Protein AF-A0A8S8YFH5-F1 (afdb_monomer_lite)

Secondary structure (DSSP, 8-state):
-------SSSTTS--SS-SSSPBP-SSSPBTTTSSBBS-TT-TT----SSSSS-BSSSSSTTB-S-TTS-----SSSSSS--SS-SSS-TTT-HHHHHHHHHHH-GGGSHHHHHHHHHHHHHHHHHHHHHHHHHHHHHHHGGGSSS-----

Sequence (151 aa):
MNAGVSIIDRLGCPDTDGDGYSDADDEWLASPNGEADAFPKNRVQWADSDGDGFGDNPIGAIRDDCPIDTGTSTIDVQGCPDGNGDGYSDDYGAVRSQLALMGSNPTSSLLTFAWPLLVFLLTLFTVRLSSKEGTASNVVEDKLVGEGGEF

Structure (mmCIF, N/CA/C/O backbone):
data_AF-A0A8S8YFH5-F1
#
_entry.id   AF-A0A8S8YFH5-F1
#
loop_
_atom_site.group_PDB
_atom_site.id
_atom_site.type_symbol
_atom_site.label_atom_id
_atom_site.label_alt_id
_atom_site.label_comp_id
_atom_site.label_asym_id
_atom_site.label_entity_id
_atom_site.label_seq_id
_atom_site.pdbx_PDB_ins_code
_atom_site.Cartn_x
_atom_site.Cartn_y
_atom_site.Cartn_z
_atom_site.occupancy
_atom_site.B_iso_or_equiv
_atom_site.auth_seq_id
_atom_site.auth_comp_id
_atom_site.auth_asym_id
_atom_site.auth_atom_id
_atom_site.pdbx_PDB_model_num
ATOM 1 N N . MET A 1 1 ? 29.243 4.760 -20.020 1.00 46.84 1 MET A N 1
ATOM 2 C CA . MET A 1 1 ? 27.799 4.472 -20.049 1.00 46.84 1 MET A CA 1
ATOM 3 C C . MET A 1 1 ? 27.551 3.585 -18.853 1.00 46.84 1 MET A C 1
ATOM 5 O O . MET A 1 1 ? 28.123 2.503 -18.817 1.00 46.84 1 MET A O 1
ATOM 9 N N . ASN A 1 2 ? 26.884 4.096 -17.820 1.00 58.72 2 ASN A N 1
ATOM 10 C CA . ASN A 1 2 ? 26.511 3.260 -16.685 1.00 58.72 2 ASN A CA 1
ATOM 11 C C . ASN A 1 2 ? 25.367 2.385 -17.200 1.00 58.72 2 ASN A C 1
ATOM 13 O O . ASN A 1 2 ? 24.273 2.898 -17.399 1.00 58.72 2 ASN A O 1
ATOM 17 N N . ALA A 1 3 ? 25.667 1.145 -17.587 1.00 67.31 3 ALA A N 1
ATOM 18 C CA . ALA A 1 3 ? 24.628 0.206 -17.981 1.00 67.31 3 ALA A CA 1
ATOM 19 C C . ALA A 1 3 ? 23.793 -0.057 -16.727 1.00 67.31 3 ALA A C 1
ATOM 21 O O . ALA A 1 3 ? 24.344 -0.479 -15.709 1.00 67.31 3 ALA A O 1
ATOM 22 N N . GLY A 1 4 ? 22.514 0.289 -16.772 1.00 76.69 4 GLY A N 1
ATOM 23 C CA . GLY A 1 4 ? 21.584 -0.097 -15.729 1.00 76.69 4 GLY A CA 1
ATOM 24 C C . GLY A 1 4 ? 21.330 -1.604 -15.750 1.00 76.69 4 GLY A C 1
ATOM 25 O O . GLY A 1 4 ? 21.808 -2.314 -16.640 1.00 76.69 4 GLY A O 1
ATOM 26 N N . VAL A 1 5 ? 20.650 -2.100 -14.719 1.00 86.56 5 VAL A N 1
ATOM 27 C CA . VAL A 1 5 ? 20.526 -3.541 -14.441 1.00 86.56 5 VAL A CA 1
ATOM 28 C C . VAL A 1 5 ? 19.124 -4.097 -14.684 1.00 86.56 5 VAL A C 1
ATOM 30 O O . VAL A 1 5 ? 18.941 -5.299 -14.516 1.00 86.56 5 VAL A O 1
ATOM 33 N N . SER A 1 6 ? 18.184 -3.269 -15.149 1.00 90.94 6 SER A N 1
ATOM 34 C CA . SER A 1 6 ? 16.845 -3.717 -15.553 1.00 90.94 6 SER A CA 1
ATOM 35 C C . SER A 1 6 ? 16.910 -4.753 -16.681 1.00 90.94 6 SER A C 1
ATOM 37 O O . SER A 1 6 ? 17.691 -4.635 -17.639 1.00 90.94 6 SER A O 1
ATOM 39 N N . ILE A 1 7 ? 16.079 -5.790 -16.554 1.00 90.00 7 ILE A N 1
ATOM 40 C CA . ILE A 1 7 ? 16.028 -6.947 -17.461 1.00 90.00 7 ILE A CA 1
ATOM 41 C C . ILE A 1 7 ? 14.609 -7.336 -17.902 1.00 90.00 7 ILE A C 1
ATOM 43 O O . ILE A 1 7 ? 14.487 -8.189 -18.783 1.00 90.00 7 ILE A O 1
ATOM 47 N N . ILE A 1 8 ? 13.558 -6.768 -17.302 1.00 90.25 8 ILE A N 1
ATOM 48 C CA . ILE A 1 8 ? 12.162 -7.148 -17.564 1.00 90.25 8 ILE A CA 1
ATOM 49 C C . ILE A 1 8 ? 11.517 -6.208 -18.583 1.00 90.25 8 ILE A C 1
ATOM 51 O O . ILE A 1 8 ? 10.942 -6.680 -19.563 1.00 90.25 8 ILE A O 1
ATOM 55 N N . ASP A 1 9 ? 11.645 -4.901 -18.378 1.00 87.69 9 ASP A N 1
ATOM 56 C CA . ASP A 1 9 ? 11.073 -3.861 -19.228 1.00 87.69 9 ASP A CA 1
ATOM 57 C C . ASP A 1 9 ? 12.146 -3.261 -20.163 1.00 87.69 9 ASP A C 1
ATOM 59 O O . ASP A 1 9 ? 12.393 -3.748 -21.272 1.00 87.69 9 ASP A O 1
ATOM 63 N N . ARG A 1 10 ? 12.843 -2.214 -19.723 1.00 90.62 10 ARG A N 1
ATOM 64 C CA . ARG A 1 10 ? 13.712 -1.368 -20.527 1.00 90.62 10 ARG A CA 1
ATOM 65 C C . ARG A 1 10 ? 15.166 -1.749 -20.306 1.00 90.62 10 ARG A C 1
ATOM 67 O O . ARG A 1 10 ? 15.889 -1.119 -19.544 1.00 90.62 10 ARG A O 1
ATOM 74 N N . LEU A 1 11 ? 15.597 -2.778 -21.031 1.00 89.81 11 LEU A N 1
ATOM 75 C CA . LEU A 1 11 ? 16.922 -3.390 -20.901 1.00 89.81 11 LEU A CA 1
ATOM 76 C C . LEU A 1 11 ? 18.067 -2.371 -20.779 1.00 89.81 11 LEU A C 1
ATOM 78 O O . LEU A 1 11 ? 18.366 -1.624 -21.716 1.00 89.81 11 LEU A O 1
ATOM 82 N N . GLY A 1 12 ? 18.776 -2.421 -19.652 1.00 86.75 12 GLY A N 1
ATOM 83 C CA . GLY A 1 12 ? 19.964 -1.602 -19.418 1.00 86.75 12 GLY A CA 1
ATOM 84 C C . GLY A 1 12 ? 19.683 -0.197 -18.879 1.00 86.75 12 GLY A C 1
ATOM 85 O O . GLY A 1 12 ? 20.620 0.606 -18.807 1.00 86.75 12 GLY A O 1
ATOM 86 N N . CYS A 1 13 ? 18.444 0.107 -18.489 1.00 90.25 13 CYS A N 1
ATOM 87 C CA . CYS A 1 13 ? 18.109 1.318 -17.743 1.00 90.25 13 CYS A CA 1
ATOM 88 C C . CYS A 1 13 ? 18.326 1.151 -16.233 1.00 90.25 13 CYS A C 1
ATOM 90 O O . CYS A 1 13 ? 18.383 0.013 -15.746 1.00 90.25 13 CYS A O 1
ATOM 92 N N . PRO A 1 14 ? 18.532 2.264 -15.500 1.00 91.25 14 PRO A N 1
ATOM 93 C CA . PRO A 1 14 ? 18.675 2.238 -14.049 1.00 91.25 14 PRO A CA 1
ATOM 94 C C . PRO A 1 14 ? 17.520 1.478 -13.397 1.00 91.25 14 PRO A C 1
ATOM 96 O O . PRO A 1 14 ? 16.380 1.617 -13.818 1.00 91.25 14 PRO A O 1
ATOM 99 N N . ASP A 1 15 ? 17.865 0.652 -12.424 1.00 92.38 15 ASP A N 1
ATOM 100 C CA . ASP A 1 15 ? 16.958 -0.145 -11.604 1.00 92.38 15 ASP A CA 1
ATOM 101 C C . ASP A 1 15 ? 17.572 -0.069 -10.203 1.00 92.38 15 ASP A C 1
ATOM 103 O O . ASP A 1 15 ? 18.688 -0.562 -9.972 1.00 92.38 15 ASP A O 1
ATOM 107 N N . THR A 1 16 ? 16.946 0.721 -9.332 1.00 92.75 16 THR A N 1
ATOM 108 C CA . THR A 1 16 ? 17.525 1.100 -8.040 1.00 92.75 16 THR A CA 1
ATOM 109 C C . THR A 1 16 ? 17.475 -0.047 -7.040 1.00 92.75 16 THR A C 1
ATOM 111 O O . THR A 1 16 ? 18.379 -0.164 -6.201 1.00 92.75 16 THR A O 1
ATOM 114 N N . ASP A 1 17 ? 16.462 -0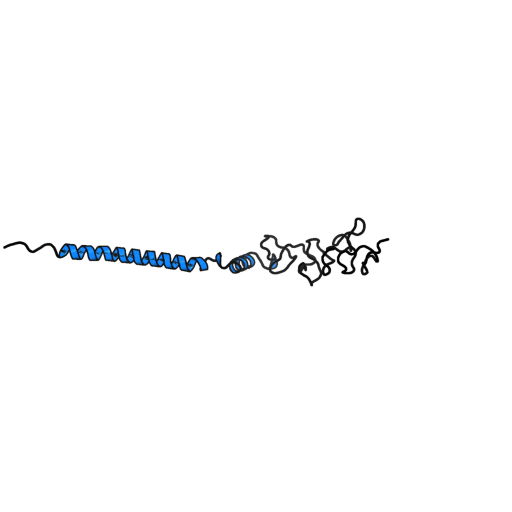.902 -7.113 1.00 91.19 17 ASP A N 1
ATOM 115 C CA . ASP A 1 17 ? 16.249 -1.949 -6.126 1.00 91.19 17 ASP A CA 1
ATOM 116 C C . ASP A 1 17 ? 16.582 -3.362 -6.644 1.00 91.19 17 ASP A C 1
ATOM 118 O O . ASP A 1 17 ? 16.882 -4.262 -5.850 1.00 91.19 17 ASP A O 1
ATOM 122 N N . GLY A 1 18 ? 16.719 -3.546 -7.952 1.00 92.00 18 GLY A N 1
ATOM 123 C CA . GLY A 1 18 ? 17.172 -4.784 -8.567 1.00 92.00 18 GLY A CA 1
ATOM 124 C C . GLY A 1 18 ? 16.089 -5.856 -8.600 1.00 92.00 18 GLY A C 1
ATOM 125 O O . GLY A 1 18 ? 16.395 -7.030 -8.327 1.00 92.00 18 GLY A O 1
ATOM 126 N N . ASP A 1 19 ? 14.835 -5.480 -8.821 1.00 89.94 19 ASP A N 1
ATOM 127 C CA . ASP A 1 19 ? 13.744 -6.414 -9.111 1.00 89.94 19 ASP A CA 1
ATOM 128 C C . ASP A 1 19 ? 13.620 -6.762 -10.605 1.00 89.94 19 ASP A C 1
ATOM 130 O O . ASP A 1 19 ? 13.013 -7.778 -10.962 1.00 89.94 19 ASP A O 1
ATOM 134 N N . GLY A 1 20 ? 14.317 -6.004 -11.455 1.00 91.25 20 GLY A N 1
ATOM 135 C CA . GLY A 1 20 ? 14.389 -6.188 -12.893 1.00 91.25 20 GLY A CA 1
ATOM 136 C C . GLY A 1 20 ? 13.548 -5.201 -13.702 1.00 91.25 20 GLY A C 1
ATOM 137 O O . GLY A 1 20 ? 13.738 -5.189 -14.925 1.00 91.25 20 GLY A O 1
ATOM 138 N N . TYR A 1 21 ? 12.684 -4.400 -13.077 1.00 92.50 21 TYR A N 1
ATOM 139 C CA . TYR A 1 21 ? 11.993 -3.273 -13.705 1.00 92.50 21 TYR A CA 1
ATOM 140 C C . TYR A 1 21 ? 12.845 -2.004 -13.616 1.00 92.50 21 TYR A C 1
ATOM 142 O O . TYR A 1 21 ? 13.679 -1.845 -12.730 1.00 92.50 21 TYR A O 1
ATOM 150 N N . SER A 1 22 ? 12.717 -1.116 -14.599 1.00 93.69 22 SER A N 1
ATOM 151 C CA . SER A 1 22 ? 13.495 0.118 -14.634 1.00 93.69 22 SER A CA 1
ATOM 152 C C . SER A 1 22 ? 12.820 1.235 -13.845 1.00 93.69 22 SER A C 1
ATOM 154 O O . SER A 1 22 ? 11.599 1.393 -13.899 1.00 93.69 22 SER A O 1
ATOM 156 N N . ASP A 1 23 ? 13.634 2.055 -13.175 1.00 92.81 23 ASP A N 1
ATOM 157 C CA . ASP A 1 23 ? 13.170 3.256 -12.484 1.00 92.81 23 ASP A CA 1
ATOM 158 C C . ASP A 1 23 ? 12.434 4.181 -13.473 1.00 92.81 23 ASP A C 1
ATOM 160 O O . ASP A 1 23 ? 12.852 4.351 -14.631 1.00 92.81 23 ASP A O 1
ATOM 164 N N . ALA A 1 24 ? 11.372 4.829 -12.994 1.00 93.50 24 ALA A N 1
ATOM 165 C CA . ALA A 1 24 ? 10.646 5.835 -13.760 1.00 93.50 24 ALA A CA 1
ATOM 166 C C . ALA A 1 24 ? 11.520 7.047 -14.125 1.00 93.50 24 ALA A C 1
ATOM 168 O O . ALA A 1 24 ? 12.346 7.515 -13.335 1.00 93.50 24 ALA A O 1
ATOM 169 N N . ASP A 1 25 ? 11.295 7.601 -15.316 1.00 90.19 25 ASP A N 1
ATOM 170 C CA . ASP A 1 25 ? 11.905 8.847 -15.780 1.00 90.19 25 ASP A CA 1
ATOM 171 C C . ASP A 1 25 ? 10.907 9.740 -16.538 1.00 90.19 25 ASP A C 1
ATOM 173 O O . ASP A 1 25 ? 9.712 9.454 -16.602 1.00 90.19 25 ASP A O 1
ATOM 177 N N . ASP A 1 26 ? 11.388 10.864 -17.078 1.00 89.25 26 ASP A N 1
ATOM 178 C CA . ASP A 1 26 ? 10.549 11.869 -17.746 1.00 89.25 26 ASP A CA 1
ATOM 179 C C . ASP A 1 26 ? 9.823 11.332 -19.000 1.00 89.25 26 ASP A C 1
ATOM 181 O O . ASP A 1 26 ? 8.837 11.926 -19.442 1.00 89.25 26 ASP A O 1
ATOM 185 N N . GLU A 1 27 ? 10.307 10.237 -19.596 1.00 88.44 27 GLU A N 1
ATOM 186 C CA . GLU A 1 27 ? 9.746 9.629 -20.811 1.00 88.44 27 GLU A CA 1
ATOM 187 C C . GLU A 1 27 ? 8.991 8.320 -20.518 1.00 88.44 27 GLU A C 1
ATOM 189 O O . GLU A 1 27 ? 8.047 7.979 -21.235 1.00 88.44 27 GLU A O 1
ATOM 194 N N . TRP A 1 28 ? 9.384 7.600 -19.468 1.00 89.50 28 TRP A N 1
ATOM 195 C CA . TRP A 1 28 ? 8.843 6.319 -19.027 1.00 89.50 28 TRP A CA 1
ATOM 196 C C . TRP A 1 28 ? 8.289 6.475 -17.611 1.00 89.50 28 TRP A C 1
ATOM 198 O O . TRP A 1 28 ? 9.000 6.347 -16.614 1.00 89.50 28 TRP A O 1
ATOM 208 N N . LEU A 1 29 ? 7.004 6.818 -17.536 1.00 92.50 29 LEU A N 1
ATOM 209 C CA . LEU A 1 29 ? 6.321 7.076 -16.272 1.00 92.50 29 LEU A CA 1
ATOM 210 C C . LEU A 1 29 ? 6.070 5.777 -15.495 1.00 92.50 29 LEU A C 1
ATOM 212 O O . LEU A 1 29 ? 5.868 4.715 -16.085 1.00 92.50 29 LEU A O 1
ATOM 216 N N . ALA A 1 30 ? 6.025 5.895 -14.170 1.00 92.75 30 ALA A N 1
ATOM 217 C CA . ALA A 1 30 ? 5.553 4.837 -13.286 1.00 92.75 30 ALA A CA 1
ATOM 218 C C . ALA A 1 30 ? 4.070 4.510 -13.528 1.00 92.75 30 ALA A C 1
ATOM 220 O O . ALA A 1 30 ? 3.283 5.375 -13.946 1.00 92.75 30 ALA A O 1
ATOM 221 N N . SER A 1 31 ? 3.687 3.275 -13.202 1.00 89.81 31 SER A N 1
ATOM 222 C CA . SER A 1 31 ? 2.281 2.893 -13.025 1.00 89.81 31 SER A CA 1
ATOM 223 C C . SER A 1 31 ? 1.573 3.890 -12.088 1.00 89.81 31 SER A C 1
ATOM 225 O O . SER A 1 31 ? 2.207 4.377 -11.147 1.00 89.81 31 SER A O 1
ATOM 227 N N . PRO A 1 32 ? 0.317 4.295 -12.362 1.00 91.12 32 PRO A N 1
ATOM 228 C CA . PRO A 1 32 ? -0.601 3.790 -13.396 1.00 91.12 32 PRO A CA 1
ATOM 229 C C . PRO A 1 32 ? -0.464 4.456 -14.776 1.00 91.12 32 PRO A C 1
ATOM 231 O O . PRO A 1 32 ? -1.146 4.084 -15.731 1.00 91.12 32 PRO A O 1
ATOM 234 N N . ASN A 1 33 ? 0.384 5.480 -14.907 1.00 91.44 33 ASN A N 1
ATOM 235 C CA . ASN A 1 33 ? 0.482 6.282 -16.135 1.00 91.44 33 ASN A CA 1
ATOM 236 C C . ASN A 1 33 ? 1.495 5.729 -17.152 1.00 91.44 33 ASN A C 1
ATOM 238 O O . ASN A 1 33 ? 1.572 6.233 -18.275 1.00 91.44 33 ASN A O 1
ATOM 242 N N . GLY A 1 34 ? 2.268 4.715 -16.773 1.00 90.94 34 GLY A N 1
ATOM 243 C CA . GLY A 1 34 ? 3.208 4.007 -17.631 1.00 90.94 34 GLY A CA 1
ATOM 244 C C . GLY A 1 34 ? 3.571 2.641 -17.052 1.00 90.94 34 GLY A C 1
ATOM 245 O O . GLY A 1 34 ? 2.870 2.123 -16.189 1.00 90.94 34 GLY A O 1
ATOM 246 N N . GLU A 1 35 ? 4.646 2.048 -17.562 1.00 90.00 35 GLU A N 1
ATOM 247 C CA . GLU A 1 35 ? 5.076 0.683 -17.218 1.00 90.00 35 GLU A CA 1
ATOM 248 C C . GLU A 1 35 ? 6.396 0.662 -16.429 1.00 90.00 35 GLU A C 1
ATOM 250 O O . GLU A 1 35 ? 6.986 -0.401 -16.249 1.00 90.00 35 GLU A O 1
ATOM 255 N N . ALA A 1 36 ? 6.900 1.827 -16.009 1.00 93.12 36 ALA A N 1
ATOM 256 C CA . ALA A 1 36 ? 8.082 1.894 -15.158 1.00 93.12 36 ALA A CA 1
ATOM 257 C C . ALA A 1 36 ? 7.763 1.430 -13.737 1.00 93.12 36 ALA A C 1
ATOM 259 O O . ALA A 1 36 ? 6.606 1.477 -13.306 1.00 93.12 36 ALA A O 1
ATOM 260 N N .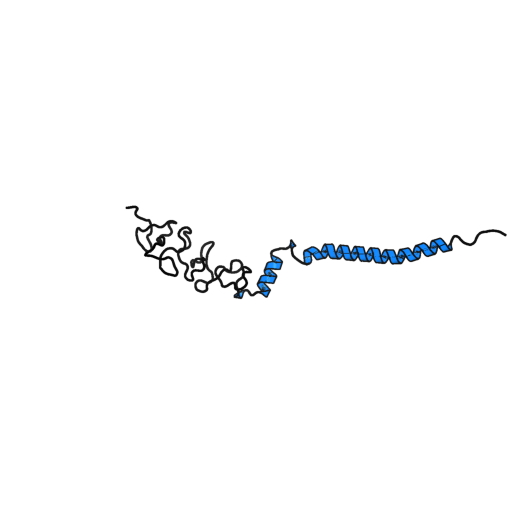 ASP A 1 37 ? 8.812 1.080 -13.000 1.00 94.06 37 ASP A N 1
ATOM 261 C CA . ASP A 1 37 ? 8.710 0.730 -11.593 1.00 94.06 37 ASP A CA 1
ATOM 262 C C . ASP A 1 37 ? 8.093 1.883 -10.775 1.00 94.06 37 ASP A C 1
ATOM 264 O O . ASP A 1 37 ? 8.631 2.997 -10.700 1.00 94.06 37 ASP A O 1
ATOM 268 N N . ALA A 1 38 ? 6.934 1.606 -10.173 1.00 94.50 38 ALA A N 1
ATOM 269 C CA . ALA A 1 38 ? 6.240 2.518 -9.271 1.00 94.50 38 ALA A CA 1
ATOM 270 C C . ALA A 1 38 ? 6.921 2.638 -7.898 1.00 94.50 38 ALA A C 1
ATOM 272 O O . ALA A 1 38 ? 6.806 3.677 -7.237 1.00 94.50 38 ALA A O 1
ATOM 273 N N . PHE A 1 39 ? 7.683 1.626 -7.478 1.00 94.44 39 PHE A N 1
ATOM 274 C CA . PHE A 1 39 ? 8.347 1.576 -6.181 1.00 94.44 39 PHE A CA 1
ATOM 275 C C . PHE A 1 39 ? 9.854 1.281 -6.300 1.00 94.44 39 PHE A C 1
ATOM 277 O O . PHE A 1 39 ? 10.303 0.276 -5.756 1.00 94.44 39 PHE A O 1
ATOM 284 N N . PRO A 1 40 ? 10.681 2.254 -6.748 1.00 92.06 40 PRO A N 1
ATOM 285 C CA . PRO A 1 40 ? 12.139 2.117 -6.977 1.00 92.06 40 PRO A CA 1
ATOM 286 C C . PRO A 1 40 ? 12.998 1.857 -5.726 1.00 92.06 40 PRO A C 1
ATOM 288 O O . PRO A 1 40 ? 14.215 2.034 -5.710 1.00 92.06 40 PRO A O 1
ATOM 291 N N . LYS A 1 41 ? 12.379 1.540 -4.592 1.00 91.75 41 LYS A N 1
ATOM 292 C CA . LYS A 1 41 ? 13.043 1.192 -3.330 1.00 91.75 41 LYS A CA 1
ATOM 293 C C . LYS A 1 41 ? 12.534 -0.129 -2.761 1.00 91.75 41 LYS A C 1
ATOM 295 O O . LYS A 1 41 ? 12.979 -0.511 -1.673 1.00 91.75 41 LYS A O 1
ATOM 300 N N . ASN A 1 42 ? 11.579 -0.781 -3.413 1.00 92.81 42 ASN A N 1
ATOM 301 C CA . ASN A 1 42 ? 10.924 -1.968 -2.910 1.00 92.81 42 ASN A CA 1
ATOM 302 C C . ASN A 1 42 ? 10.890 -3.075 -3.958 1.00 92.81 42 ASN A C 1
ATOM 304 O O . ASN A 1 42 ? 9.901 -3.270 -4.643 1.00 92.81 42 ASN A O 1
ATOM 308 N N . ARG A 1 43 ? 11.887 -3.952 -3.861 1.00 92.56 43 ARG A N 1
ATOM 309 C CA . ARG A 1 43 ? 12.122 -5.081 -4.772 1.00 92.56 43 ARG A CA 1
ATOM 310 C C . ARG A 1 43 ? 10.974 -6.070 -4.983 1.00 92.56 43 ARG A C 1
ATOM 312 O O . ARG A 1 43 ? 11.115 -7.052 -5.708 1.00 92.56 43 ARG A O 1
ATOM 319 N N . VAL A 1 44 ? 9.939 -5.977 -4.158 1.00 93.38 44 VAL A N 1
ATOM 320 C CA . VAL A 1 44 ? 8.798 -6.891 -4.181 1.00 93.38 44 VAL A CA 1
ATOM 321 C C . VAL A 1 44 ? 7.632 -6.264 -4.944 1.00 93.38 44 VAL A C 1
ATOM 323 O O . VAL A 1 44 ? 6.698 -6.970 -5.296 1.00 93.38 44 VAL A O 1
ATOM 326 N N . GLN A 1 45 ? 7.653 -4.959 -5.187 1.00 94.50 45 GLN A N 1
ATOM 327 C CA . GLN A 1 45 ? 6.524 -4.198 -5.695 1.00 94.50 45 GLN A CA 1
ATOM 328 C C . GLN A 1 45 ? 7.016 -3.321 -6.832 1.00 94.50 45 GLN A C 1
ATOM 330 O O . GLN A 1 45 ? 7.923 -2.543 -6.614 1.00 94.50 45 GLN A O 1
ATOM 335 N N . TRP A 1 46 ? 6.402 -3.437 -8.003 1.00 92.06 46 TRP A N 1
ATOM 336 C CA . TRP A 1 46 ? 6.795 -2.667 -9.189 1.00 92.06 46 TRP A CA 1
ATOM 337 C C . TRP A 1 46 ? 5.620 -1.986 -9.891 1.00 92.06 46 TRP A C 1
ATOM 339 O O . TRP A 1 46 ? 5.812 -1.113 -10.733 1.00 92.06 46 TRP A O 1
ATOM 349 N N . ALA A 1 47 ? 4.392 -2.390 -9.562 1.00 92.75 47 ALA A N 1
ATOM 350 C CA . ALA A 1 47 ? 3.165 -1.929 -10.196 1.00 92.75 47 ALA A CA 1
ATOM 351 C C . ALA A 1 47 ? 2.188 -1.400 -9.145 1.00 92.75 47 ALA A C 1
ATOM 353 O O . ALA A 1 47 ? 2.101 -1.962 -8.055 1.00 92.75 47 ALA A O 1
ATOM 354 N N . ASP A 1 48 ? 1.489 -0.332 -9.509 1.00 94.94 48 ASP A N 1
ATOM 355 C CA . ASP A 1 48 ? 0.455 0.363 -8.737 1.00 94.94 48 ASP A CA 1
ATOM 356 C C . ASP A 1 48 ? -0.615 0.797 -9.750 1.00 94.94 48 ASP A C 1
ATOM 358 O O . ASP A 1 48 ? -0.422 1.764 -10.503 1.00 94.94 48 ASP A O 1
ATOM 362 N N . SER A 1 49 ? -1.657 -0.017 -9.911 1.00 93.25 49 SER A N 1
ATOM 363 C CA . SER A 1 49 ? -2.625 0.129 -11.007 1.00 93.25 49 SER A CA 1
ATOM 364 C C . SER A 1 49 ? -3.621 1.266 -10.794 1.00 93.25 49 SER A C 1
ATOM 366 O O . SER A 1 49 ? -4.164 1.788 -11.775 1.00 93.25 49 SER A O 1
ATOM 368 N N . ASP A 1 50 ? -3.859 1.670 -9.551 1.00 93.69 50 ASP A N 1
ATOM 369 C CA . ASP A 1 50 ? -4.825 2.711 -9.208 1.00 93.69 50 ASP A CA 1
ATOM 370 C C . ASP A 1 50 ? -4.170 4.009 -8.690 1.00 93.69 50 ASP A C 1
ATOM 372 O O . ASP A 1 50 ? -4.791 5.078 -8.733 1.00 93.69 50 ASP A O 1
ATOM 376 N N . GLY A 1 51 ? -2.878 3.962 -8.360 1.00 93.12 51 GLY A N 1
ATOM 377 C CA . GLY A 1 51 ? -2.062 5.104 -7.971 1.00 93.12 51 GLY A CA 1
ATOM 378 C C . GLY A 1 51 ? -2.243 5.524 -6.514 1.00 93.12 51 GLY A C 1
ATOM 379 O O . GLY A 1 51 ? -2.023 6.704 -6.206 1.00 93.12 51 GLY A O 1
ATOM 380 N N . ASP A 1 52 ? -2.690 4.627 -5.635 1.00 92.81 52 ASP A N 1
ATOM 381 C CA . ASP A 1 52 ? -2.917 4.916 -4.218 1.00 92.81 52 ASP A CA 1
ATOM 382 C C . ASP A 1 52 ? -1.655 4.759 -3.338 1.00 92.81 52 ASP A C 1
ATOM 384 O O . ASP A 1 52 ? -1.622 5.214 -2.185 1.00 92.81 52 ASP A O 1
ATOM 388 N N . GLY A 1 53 ? -0.568 4.230 -3.913 1.00 91.94 53 GLY A N 1
ATOM 389 C CA . GLY A 1 53 ? 0.709 4.003 -3.242 1.00 91.94 53 GLY A CA 1
ATOM 390 C C . GLY A 1 53 ? 0.840 2.632 -2.572 1.00 91.94 53 GLY A C 1
ATOM 391 O O . GLY A 1 53 ? 1.833 2.403 -1.865 1.00 91.94 53 GLY A O 1
ATOM 392 N N . PHE A 1 54 ? -0.112 1.729 -2.787 1.00 94.44 54 PHE A N 1
ATOM 393 C CA . PHE A 1 54 ? 0.014 0.302 -2.531 1.00 94.44 54 PHE A CA 1
ATOM 394 C C . PHE A 1 54 ? 0.314 -0.434 -3.839 1.00 94.44 54 PHE A C 1
ATOM 396 O O . PHE A 1 54 ? 0.011 0.017 -4.934 1.00 94.44 54 PHE A O 1
ATOM 403 N N . GLY A 1 55 ? 1.060 -1.528 -3.733 1.00 94.75 55 GLY A N 1
ATOM 404 C CA . GLY A 1 55 ? 1.538 -2.248 -4.901 1.00 94.75 55 GLY A CA 1
ATOM 405 C C . GLY A 1 55 ? 0.697 -3.480 -5.200 1.00 94.75 55 GLY A C 1
ATOM 406 O O . GLY A 1 55 ? 0.419 -4.280 -4.304 1.00 94.75 55 GLY A O 1
ATOM 407 N N . ASP A 1 56 ? 0.378 -3.686 -6.475 1.00 94.25 56 ASP A N 1
ATOM 408 C CA . ASP A 1 56 ? -0.509 -4.751 -6.962 1.00 94.25 56 ASP A CA 1
ATOM 409 C C . ASP A 1 56 ? 0.017 -6.169 -6.676 1.00 94.25 56 ASP A C 1
ATOM 411 O O . ASP A 1 56 ? -0.710 -7.162 -6.803 1.00 94.25 56 ASP A O 1
ATOM 415 N N . ASN A 1 57 ? 1.309 -6.321 -6.354 1.00 92.56 57 ASN A N 1
ATOM 416 C CA . ASN A 1 57 ? 1.858 -7.640 -6.077 1.00 92.56 57 ASN A CA 1
ATOM 417 C C . ASN A 1 57 ? 1.309 -8.141 -4.727 1.00 92.56 57 ASN A C 1
ATOM 419 O O . ASN A 1 57 ? 1.521 -7.496 -3.699 1.00 92.56 57 ASN A O 1
ATOM 423 N N . PRO A 1 58 ? 0.698 -9.340 -4.661 1.00 90.56 58 PRO A N 1
ATOM 424 C CA . PRO A 1 58 ? 0.134 -9.886 -3.420 1.00 90.56 58 PRO A CA 1
ATOM 425 C C . PRO A 1 58 ? 1.169 -10.166 -2.316 1.00 90.56 58 PRO A C 1
ATOM 427 O O . PRO A 1 58 ? 0.813 -10.558 -1.204 1.00 90.56 58 PRO A O 1
ATOM 430 N N . ILE A 1 59 ? 2.464 -10.040 -2.612 1.00 89.94 59 ILE A N 1
ATOM 431 C CA . ILE A 1 59 ? 3.552 -10.290 -1.669 1.00 89.94 59 ILE A CA 1
ATOM 432 C C . ILE A 1 59 ? 4.186 -8.960 -1.265 1.00 89.94 59 ILE A C 1
ATOM 434 O O . ILE A 1 59 ? 4.502 -8.125 -2.099 1.00 89.94 59 ILE A O 1
ATOM 438 N N . GLY A 1 60 ? 4.466 -8.787 0.024 1.00 89.19 60 GLY A N 1
ATOM 439 C CA . GLY A 1 60 ? 5.205 -7.633 0.539 1.00 89.19 60 GLY A CA 1
ATOM 440 C C . GLY A 1 60 ? 4.427 -6.860 1.593 1.00 89.19 60 GLY A C 1
ATOM 441 O O . GLY A 1 60 ? 3.287 -7.179 1.911 1.00 89.19 60 GLY A O 1
ATOM 442 N N . ALA A 1 61 ? 5.073 -5.857 2.185 1.00 89.50 61 ALA A N 1
ATOM 443 C CA . ALA A 1 61 ? 4.451 -5.056 3.238 1.00 89.50 61 ALA A CA 1
ATOM 444 C C . ALA A 1 61 ? 3.375 -4.113 2.679 1.00 89.50 61 ALA A C 1
ATOM 446 O O . ALA A 1 61 ? 2.324 -3.967 3.294 1.00 89.50 61 ALA A O 1
ATOM 447 N N . ILE A 1 62 ? 3.622 -3.530 1.503 1.00 92.25 62 ILE A N 1
ATOM 448 C CA . ILE A 1 62 ? 2.747 -2.546 0.848 1.00 92.25 62 ILE A CA 1
ATOM 449 C C . ILE A 1 62 ? 1.815 -3.170 -0.205 1.00 92.25 62 ILE A C 1
ATOM 451 O O . ILE A 1 62 ? 1.388 -2.469 -1.102 1.00 92.25 62 ILE A O 1
ATOM 455 N N . ARG A 1 63 ? 1.509 -4.471 -0.105 1.00 94.50 63 ARG A N 1
ATOM 456 C CA . ARG A 1 63 ? 0.563 -5.141 -1.014 1.00 94.50 63 ARG A CA 1
ATOM 457 C C . ARG A 1 63 ? -0.808 -4.463 -1.033 1.00 94.50 63 ARG A C 1
ATOM 459 O O . ARG A 1 63 ? -1.295 -4.089 0.035 1.00 94.50 63 ARG A O 1
ATOM 466 N N . ASP A 1 64 ? -1.405 -4.381 -2.201 1.00 94.94 64 ASP A N 1
ATOM 467 C CA . ASP A 1 64 ? -2.775 -3.944 -2.384 1.00 94.94 64 ASP A CA 1
ATOM 468 C C . ASP A 1 64 ? -3.711 -5.158 -2.515 1.00 94.94 64 ASP A C 1
ATOM 470 O O . ASP A 1 64 ? -3.488 -6.073 -3.313 1.00 94.94 64 ASP A O 1
ATOM 474 N N . ASP A 1 65 ? -4.738 -5.189 -1.670 1.00 94.25 65 ASP A N 1
ATOM 475 C CA . ASP A 1 65 ? -5.809 -6.180 -1.689 1.00 94.25 65 ASP A CA 1
ATOM 476 C C . ASP A 1 65 ? -6.956 -5.756 -2.642 1.00 94.25 65 ASP A C 1
ATOM 478 O O . ASP A 1 65 ? -7.776 -6.604 -3.017 1.00 94.25 65 ASP A O 1
ATOM 482 N N . CYS A 1 66 ? -6.987 -4.489 -3.082 1.00 93.88 66 CYS A N 1
ATOM 483 C CA . CYS A 1 66 ? -7.959 -3.887 -3.998 1.00 93.88 66 CYS A CA 1
ATOM 484 C C . CYS A 1 66 ? -7.314 -3.191 -5.232 1.00 93.88 66 CYS A C 1
ATOM 486 O O . CYS A 1 66 ? -7.603 -2.023 -5.462 1.00 93.88 66 CYS A O 1
ATOM 488 N N . PRO A 1 67 ? -6.635 -3.923 -6.151 1.00 91.88 67 PRO A N 1
ATOM 489 C CA . PRO A 1 67 ? -5.771 -3.370 -7.226 1.00 91.88 67 PRO A CA 1
ATOM 490 C C . PRO A 1 67 ? -6.407 -2.443 -8.279 1.00 91.88 67 PRO A C 1
ATOM 492 O O . PRO A 1 67 ? -5.790 -2.120 -9.290 1.00 91.88 67 PRO A O 1
ATOM 495 N N . ILE A 1 68 ? -7.699 -2.148 -8.171 1.00 91.12 68 ILE A N 1
ATOM 496 C CA . ILE A 1 68 ? -8.444 -1.312 -9.121 1.00 91.12 68 ILE A CA 1
ATOM 497 C C . ILE A 1 68 ? -9.156 -0.140 -8.440 1.00 91.12 68 ILE A C 1
ATOM 499 O O . ILE A 1 68 ? -9.688 0.724 -9.142 1.00 91.12 68 ILE A O 1
ATOM 503 N N . ASP A 1 69 ? -9.242 -0.155 -7.112 1.00 93.50 69 ASP A N 1
ATOM 504 C CA . ASP A 1 69 ? -10.094 0.722 -6.324 1.00 93.50 69 ASP A CA 1
ATOM 505 C C . ASP A 1 69 ? -9.236 1.454 -5.294 1.00 93.50 69 ASP A C 1
ATOM 507 O O . ASP A 1 69 ? -9.033 0.953 -4.193 1.00 93.50 69 ASP A O 1
ATOM 511 N N . THR A 1 70 ? -8.859 2.693 -5.621 1.00 93.31 70 THR A N 1
ATOM 512 C CA . THR A 1 70 ? -7.972 3.510 -4.782 1.00 93.31 70 THR A CA 1
ATOM 513 C C . THR A 1 70 ? -8.396 3.541 -3.319 1.00 93.31 70 THR A C 1
ATOM 515 O O . THR A 1 70 ? -9.538 3.925 -3.006 1.00 93.31 70 THR A O 1
ATOM 518 N N . GLY A 1 71 ? -7.454 3.253 -2.425 1.00 93.88 71 GLY A N 1
ATOM 519 C CA . GLY A 1 71 ? -7.737 3.075 -1.017 1.00 93.88 71 GLY A CA 1
ATOM 520 C C . GLY A 1 71 ? -6.654 3.554 -0.064 1.00 93.88 71 GLY A C 1
ATOM 521 O O . GLY A 1 71 ? -5.546 3.933 -0.420 1.00 93.88 71 GLY A O 1
ATOM 522 N N . THR A 1 72 ? -7.002 3.584 1.221 1.00 93.75 72 THR A N 1
ATOM 523 C CA . THR A 1 72 ? -6.036 3.874 2.295 1.00 93.75 72 THR A CA 1
ATOM 524 C C . THR A 1 72 ? -6.195 2.953 3.497 1.00 93.75 72 THR A C 1
ATOM 526 O O . THR A 1 72 ? -5.567 3.188 4.534 1.00 93.75 72 THR A O 1
ATOM 529 N N . SER A 1 73 ? -7.038 1.921 3.399 1.00 94.88 73 SER A N 1
ATOM 530 C CA . SER A 1 73 ? -7.209 0.948 4.474 1.00 94.88 73 SER A CA 1
ATOM 531 C C . SER A 1 73 ? -5.878 0.246 4.774 1.00 94.88 73 SER A C 1
ATOM 533 O O . SER A 1 73 ? -5.031 0.070 3.896 1.00 94.88 73 SER A O 1
ATOM 535 N N . THR A 1 74 ? -5.655 -0.129 6.036 1.00 92.62 74 THR A N 1
ATOM 536 C CA . THR A 1 74 ? -4.389 -0.758 6.472 1.00 92.62 74 THR A CA 1
ATOM 537 C C . THR A 1 74 ? -4.560 -1.892 7.482 1.00 92.62 74 THR A C 1
ATOM 539 O O . THR A 1 74 ? -3.599 -2.625 7.731 1.00 92.62 74 THR A O 1
ATOM 542 N N . ILE A 1 75 ? -5.738 -2.041 8.100 1.00 91.25 75 ILE A N 1
ATOM 543 C CA . ILE A 1 75 ? -5.923 -2.935 9.251 1.00 91.25 75 ILE A CA 1
ATOM 544 C C . ILE A 1 75 ? -6.461 -4.309 8.845 1.00 91.25 75 ILE A C 1
ATOM 546 O O . ILE A 1 75 ? -5.857 -5.324 9.190 1.00 91.25 75 ILE A O 1
ATOM 550 N N . ASP A 1 76 ? -7.616 -4.355 8.185 1.00 92.19 76 ASP A N 1
ATOM 551 C CA . ASP A 1 76 ? -8.274 -5.594 7.762 1.00 92.19 76 ASP A CA 1
ATOM 552 C C . ASP A 1 76 ? -7.788 -6.047 6.384 1.00 92.19 76 ASP A C 1
ATOM 554 O O . ASP A 1 76 ? -7.348 -7.187 6.232 1.00 92.19 76 ASP A O 1
ATOM 558 N N . VAL A 1 77 ? -7.824 -5.127 5.425 1.00 93.25 77 VAL A N 1
ATOM 559 C CA . VAL A 1 77 ? -7.294 -5.240 4.066 1.00 93.25 77 VAL A CA 1
ATOM 560 C C . VAL A 1 77 ? -6.522 -3.963 3.759 1.00 93.25 77 VAL A C 1
ATOM 562 O O . VAL A 1 77 ? -6.763 -2.921 4.378 1.00 93.25 77 VAL A O 1
ATOM 565 N N . GLN A 1 78 ? -5.550 -4.038 2.863 1.00 94.38 78 GLN A N 1
ATOM 566 C CA . GLN A 1 78 ? -4.682 -2.917 2.529 1.00 94.38 78 GLN A CA 1
ATOM 567 C C . GLN A 1 78 ? -4.956 -2.399 1.117 1.00 94.38 78 GLN A C 1
ATOM 569 O O . GLN A 1 78 ? -5.209 -3.216 0.247 1.00 94.38 78 GLN A O 1
ATOM 574 N N . GLY A 1 79 ? -4.920 -1.076 0.923 1.00 93.25 79 GLY A N 1
ATOM 575 C CA . GLY A 1 79 ? -5.179 -0.437 -0.379 1.00 93.25 79 GLY A CA 1
ATOM 576 C C . GLY A 1 79 ? -6.648 -0.453 -0.812 1.00 93.25 79 GLY A C 1
ATOM 577 O O . GLY A 1 79 ? -6.992 -0.123 -1.930 1.00 93.25 79 GLY A O 1
ATOM 578 N N . CYS A 1 80 ? -7.575 -0.758 0.101 1.00 95.75 80 CYS A N 1
ATOM 579 C CA . CYS A 1 80 ? -9.004 -0.684 -0.190 1.00 95.75 80 CYS A CA 1
ATOM 580 C C . CYS A 1 80 ? -9.617 0.656 0.263 1.00 95.75 80 CYS A C 1
ATOM 582 O O . CYS A 1 80 ? -9.083 1.324 1.167 1.00 95.75 80 CYS A O 1
ATOM 584 N N . PRO A 1 81 ? -10.761 1.061 -0.324 1.00 95.44 81 PRO A N 1
ATOM 585 C CA . PRO A 1 81 ? -11.453 2.292 0.046 1.00 95.44 81 PRO A CA 1
ATOM 586 C C . PRO A 1 81 ? -11.766 2.362 1.548 1.00 95.44 81 PRO A C 1
ATOM 588 O O . PRO A 1 81 ? -12.399 1.462 2.103 1.00 95.44 81 PRO A O 1
ATOM 591 N N . ASP A 1 82 ? -11.326 3.445 2.190 1.00 94.56 82 ASP A N 1
ATOM 592 C CA . ASP A 1 82 ? -11.597 3.791 3.592 1.00 94.56 82 ASP A CA 1
ATOM 593 C C . ASP A 1 82 ? -12.115 5.237 3.635 1.00 94.56 82 ASP A C 1
ATOM 595 O O . ASP A 1 82 ? -11.355 6.210 3.653 1.00 94.56 82 ASP A O 1
ATOM 599 N N . GLY A 1 83 ? -13.437 5.392 3.586 1.00 93.00 83 GLY A N 1
ATOM 600 C CA . GLY A 1 83 ? -14.080 6.697 3.490 1.00 93.00 83 GLY A CA 1
ATOM 601 C C . GLY A 1 83 ? -14.058 7.500 4.792 1.00 93.00 83 GLY A C 1
ATOM 602 O O . GLY A 1 83 ? -14.229 8.724 4.757 1.00 93.00 83 GLY A O 1
ATOM 603 N N . ASN A 1 84 ? -13.883 6.848 5.945 1.00 91.88 84 ASN A N 1
ATOM 604 C CA . ASN A 1 84 ? -13.888 7.501 7.257 1.00 91.88 84 ASN A CA 1
ATOM 605 C C . ASN A 1 84 ? -12.496 7.617 7.901 1.00 91.88 84 ASN A C 1
ATOM 607 O O . ASN A 1 84 ? -12.375 8.306 8.920 1.00 91.88 84 ASN A O 1
ATOM 611 N N . GLY A 1 85 ? -11.462 7.031 7.295 1.00 92.31 85 GLY A N 1
ATOM 612 C CA . GLY A 1 85 ? -10.071 7.108 7.733 1.00 92.31 85 GLY A CA 1
ATOM 613 C C . GLY A 1 85 ? -9.827 6.400 9.063 1.00 92.31 85 GLY A C 1
ATOM 614 O O . GLY A 1 85 ? -8.966 6.831 9.836 1.00 92.31 85 GLY A O 1
ATOM 615 N N . ASP A 1 86 ? -10.631 5.385 9.388 1.00 91.12 86 ASP A N 1
ATOM 616 C CA . ASP A 1 86 ? -10.489 4.632 10.637 1.00 91.12 86 ASP A CA 1
ATOM 617 C C . ASP A 1 86 ? -9.481 3.469 10.528 1.00 91.12 86 ASP A C 1
ATOM 619 O O . ASP A 1 86 ? -9.151 2.828 11.535 1.00 91.12 86 ASP A O 1
ATOM 623 N N . GLY A 1 87 ? -8.941 3.261 9.322 1.00 92.38 87 GLY A N 1
ATOM 624 C CA . GLY A 1 87 ? -7.958 2.249 8.965 1.00 92.38 87 GLY A CA 1
ATOM 625 C C . GLY A 1 87 ? -8.571 0.933 8.488 1.00 92.38 87 GLY A C 1
ATOM 626 O O . GLY A 1 87 ? -7.822 0.091 7.980 1.00 92.38 87 GLY A O 1
ATOM 627 N N . TYR A 1 88 ? -9.881 0.735 8.650 1.00 94.06 88 TYR A N 1
ATOM 628 C CA . TYR A 1 88 ? -10.609 -0.403 8.098 1.00 94.06 88 TYR A CA 1
ATOM 629 C C . TYR A 1 88 ? -11.216 -0.054 6.740 1.00 94.06 88 TYR A C 1
ATOM 631 O O . TYR A 1 88 ? -11.551 1.094 6.470 1.00 94.06 88 TYR A O 1
ATOM 639 N N . SER A 1 89 ? -11.402 -1.064 5.897 1.00 95.31 89 SER A N 1
ATOM 640 C CA . SER A 1 89 ? -12.127 -0.892 4.640 1.00 95.31 89 SER A CA 1
ATOM 641 C C . SER A 1 89 ? -13.610 -0.554 4.846 1.00 95.31 89 SER A C 1
ATOM 643 O O . SER A 1 89 ? -14.255 -0.984 5.814 1.00 95.31 89 SER A O 1
ATOM 645 N N . ASP A 1 90 ? -14.192 0.146 3.872 1.00 93.31 90 ASP A N 1
ATOM 646 C CA . ASP A 1 90 ? -15.623 0.462 3.834 1.00 9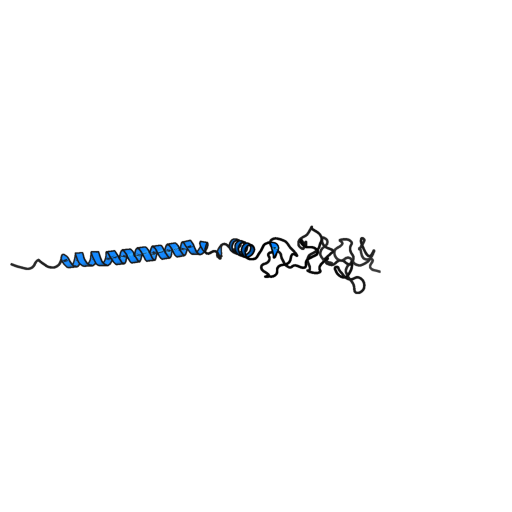3.31 90 ASP A CA 1
ATOM 647 C C . ASP A 1 90 ? -16.502 -0.807 3.854 1.00 93.31 90 ASP A C 1
ATOM 649 O O . ASP A 1 90 ? -17.594 -0.795 4.436 1.00 93.31 90 ASP A O 1
ATOM 653 N N . ASP A 1 91 ? -16.021 -1.922 3.284 1.00 93.94 91 ASP A N 1
ATOM 654 C CA . ASP A 1 91 ? -16.723 -3.217 3.277 1.00 93.94 91 ASP A CA 1
ATOM 655 C C . ASP A 1 91 ? -16.774 -3.865 4.673 1.00 93.94 91 ASP A C 1
ATOM 657 O O . ASP A 1 91 ? -17.762 -4.508 5.051 1.00 93.94 91 ASP A O 1
ATOM 661 N N . TYR A 1 92 ? -15.753 -3.635 5.508 1.00 93.00 92 TYR A N 1
ATOM 662 C CA . TYR A 1 92 ? -15.779 -4.069 6.905 1.00 93.00 92 TYR A CA 1
ATOM 663 C C . TYR A 1 92 ? -16.892 -3.365 7.690 1.00 93.00 92 TYR A C 1
ATOM 665 O O . TYR A 1 92 ? -17.575 -3.993 8.513 1.00 93.00 92 TYR A O 1
ATOM 673 N N . GLY A 1 93 ? -17.115 -2.086 7.383 1.00 92.25 93 GLY A N 1
ATOM 674 C CA . GLY A 1 93 ? -18.233 -1.274 7.843 1.00 92.25 93 GLY A CA 1
ATOM 675 C C . GLY A 1 93 ? -18.011 -0.583 9.193 1.00 92.25 93 GLY A C 1
ATOM 676 O O . GLY A 1 93 ? -17.551 -1.178 10.170 1.00 92.25 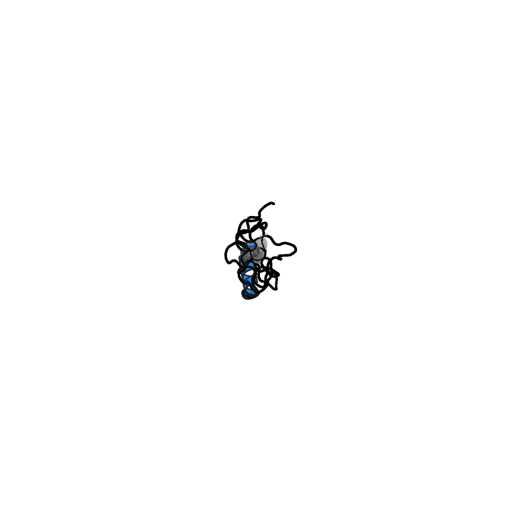93 GLY A O 1
ATOM 677 N N . ALA A 1 94 ? -18.486 0.664 9.283 1.00 89.44 94 ALA A N 1
ATOM 678 C CA . ALA A 1 94 ? -18.209 1.591 10.388 1.00 89.44 94 ALA A CA 1
ATOM 679 C C . ALA A 1 94 ? -18.580 1.085 11.799 1.00 89.44 94 ALA A C 1
ATOM 681 O O . ALA A 1 94 ? -17.915 1.381 12.788 1.00 89.44 94 ALA A O 1
ATOM 682 N N . VAL A 1 95 ? -19.673 0.326 11.941 1.00 89.44 95 VAL A N 1
ATOM 683 C CA . VAL A 1 95 ? -20.085 -0.183 13.266 1.00 89.44 95 VAL A CA 1
ATOM 684 C C . VAL A 1 95 ? -19.159 -1.313 13.727 1.00 89.44 95 VAL A C 1
ATOM 686 O O . VAL A 1 95 ? -18.891 -1.455 14.922 1.00 89.44 95 VAL A O 1
ATOM 689 N N . ARG A 1 96 ? -18.667 -2.125 12.784 1.00 91.12 96 ARG A N 1
ATOM 690 C CA . ARG A 1 96 ? -17.785 -3.260 13.073 1.00 91.12 96 ARG A CA 1
ATOM 691 C C . ARG A 1 96 ? -16.357 -2.778 13.306 1.00 91.12 96 ARG A C 1
ATOM 693 O O . ARG A 1 96 ? -15.740 -3.259 14.258 1.00 91.12 96 ARG A O 1
ATOM 700 N N . SER A 1 97 ? -15.870 -1.814 12.519 1.00 91.06 97 SER A N 1
ATOM 701 C CA . SER A 1 97 ? -14.559 -1.176 12.720 1.00 91.06 97 SER A CA 1
ATOM 702 C C . SER A 1 97 ? -14.490 -0.493 14.084 1.00 91.06 97 SER A C 1
ATOM 704 O O . SER A 1 97 ? -13.599 -0.793 14.879 1.00 91.06 97 SER A O 1
ATOM 706 N N . GLN A 1 98 ? -15.511 0.292 14.445 1.00 87.38 98 GLN A N 1
ATOM 707 C CA . GLN A 1 98 ? -15.597 0.937 15.756 1.00 87.38 98 GLN A CA 1
ATOM 708 C C . GLN A 1 98 ? -15.558 -0.078 16.906 1.00 87.38 98 GLN A C 1
ATOM 710 O O . GLN A 1 98 ? -14.855 0.130 17.896 1.00 87.38 98 GLN A O 1
ATOM 715 N N . LEU A 1 99 ? -16.289 -1.191 16.793 1.00 87.62 99 LEU A N 1
ATOM 716 C CA . LEU A 1 99 ? -16.263 -2.234 17.818 1.00 87.62 99 LEU A CA 1
ATOM 717 C C . LEU A 1 99 ? -14.877 -2.893 17.930 1.00 87.62 99 LEU A C 1
ATOM 719 O O . LEU A 1 99 ? -14.416 -3.159 19.042 1.00 87.62 99 LEU A O 1
ATOM 723 N N . ALA A 1 100 ? -14.199 -3.127 16.806 1.00 87.06 100 ALA A N 1
ATOM 724 C CA . ALA A 1 100 ? -12.852 -3.689 16.783 1.00 87.06 100 ALA A CA 1
ATOM 725 C C . ALA A 1 100 ? -11.813 -2.726 17.392 1.00 87.06 100 ALA A C 1
ATOM 727 O O . ALA A 1 100 ? -10.978 -3.146 18.198 1.00 87.06 100 ALA A O 1
ATOM 728 N N . LEU A 1 101 ? -11.925 -1.424 17.113 1.00 84.44 101 LEU A N 1
ATOM 729 C CA . LEU A 1 101 ? -11.087 -0.371 17.701 1.00 84.44 101 LEU A CA 1
ATOM 730 C C . LEU A 1 101 ? -11.282 -0.232 19.220 1.00 84.44 101 LEU A C 1
ATOM 732 O O . LEU A 1 101 ? -10.328 0.017 19.959 1.00 84.44 101 LEU A O 1
ATOM 736 N N . MET A 1 102 ? -12.500 -0.447 19.722 1.00 79.88 102 MET A N 1
ATOM 737 C CA . MET A 1 102 ? -12.759 -0.505 21.167 1.00 79.88 102 MET A CA 1
ATOM 738 C C . MET A 1 102 ? -12.130 -1.741 21.829 1.00 79.88 102 MET A C 1
ATOM 740 O O . MET A 1 102 ? -11.831 -1.712 23.024 1.00 79.88 102 MET A O 1
ATOM 744 N N . GLY A 1 103 ? -11.936 -2.822 21.069 1.00 79.44 103 GLY A N 1
ATOM 745 C CA . GLY A 1 103 ? -11.272 -4.042 21.526 1.00 79.44 103 GLY A CA 1
ATOM 746 C C . GLY A 1 103 ? -9.744 -3.953 21.527 1.00 79.44 103 GLY A C 1
ATOM 747 O O . GLY A 1 103 ? -9.106 -4.565 22.383 1.00 79.44 103 GLY A O 1
ATOM 748 N N . SER A 1 104 ? -9.148 -3.180 20.614 1.00 81.81 104 SER A N 1
ATOM 749 C CA . SER A 1 104 ? -7.687 -3.077 20.484 1.00 81.81 104 SER A CA 1
ATOM 750 C C . SER A 1 104 ? -7.019 -2.310 21.633 1.00 81.81 104 SER A C 1
ATOM 752 O O . SER A 1 104 ? -5.861 -2.576 21.950 1.00 81.81 104 SER A O 1
ATOM 754 N N . ASN A 1 105 ? -7.748 -1.409 22.307 1.00 78.19 105 ASN A N 1
ATOM 755 C CA . ASN A 1 105 ? -7.250 -0.619 23.438 1.00 78.19 105 ASN A CA 1
ATOM 756 C C . ASN A 1 105 ? -7.963 -0.991 24.753 1.00 78.19 105 ASN A C 1
ATOM 758 O O . ASN A 1 105 ? -8.961 -0.357 25.117 1.00 78.19 105 ASN A O 1
ATOM 762 N N . PRO A 1 106 ? -7.449 -1.970 25.525 1.00 72.62 106 PRO A N 1
ATOM 763 C CA . PRO A 1 106 ? -8.127 -2.455 26.728 1.00 72.62 106 PRO A CA 1
ATOM 764 C C . PRO A 1 106 ? -8.244 -1.393 27.829 1.00 72.62 106 PRO A C 1
ATOM 766 O O . PRO A 1 106 ? -9.141 -1.482 28.658 1.00 72.62 106 PRO A O 1
ATOM 769 N N . THR A 1 107 ? -7.373 -0.379 27.837 1.00 72.50 107 THR A N 1
ATOM 770 C CA . THR A 1 107 ? -7.363 0.726 28.813 1.00 72.50 107 THR A CA 1
ATOM 771 C C . THR A 1 107 ? -8.459 1.767 28.589 1.00 72.50 107 THR A C 1
ATOM 773 O O . THR A 1 107 ? -8.804 2.491 29.522 1.00 72.50 107 THR A O 1
ATOM 776 N N . SER A 1 108 ? -9.029 1.835 27.384 1.00 69.69 108 SER A N 1
ATOM 777 C CA . SER A 1 108 ? -10.091 2.785 27.019 1.00 69.69 108 SER A CA 1
ATOM 778 C C . SER A 1 108 ? -11.490 2.172 27.112 1.00 69.69 108 SER A C 1
ATOM 780 O O . SER A 1 108 ? -12.481 2.815 26.767 1.00 69.69 108 SER A O 1
ATOM 782 N N . SER A 1 109 ? -11.597 0.924 27.571 1.00 76.75 109 SER A N 1
ATOM 783 C CA . SER A 1 109 ? -12.872 0.222 27.643 1.00 76.75 109 SER A CA 1
ATOM 784 C C . SER A 1 109 ? -13.686 0.655 28.869 1.00 76.75 109 SER A C 1
ATOM 786 O O . SER A 1 109 ? -13.149 0.914 29.948 1.00 76.75 109 SER A O 1
ATOM 788 N N . LEU A 1 110 ? -15.016 0.677 28.753 1.00 73.75 110 LEU A N 1
ATOM 789 C CA . LEU A 1 110 ? -15.904 0.917 29.900 1.00 73.75 110 LEU A CA 1
ATOM 790 C C . LEU A 1 110 ? -15.671 -0.125 31.013 1.00 73.75 110 LEU A C 1
ATOM 792 O O . LEU A 1 110 ? -15.768 0.185 32.199 1.00 73.75 110 LEU A O 1
ATOM 796 N N . LEU A 1 111 ? -15.312 -1.356 30.630 1.00 76.56 111 LEU A N 1
ATOM 797 C CA . LEU A 1 111 ? -15.046 -2.458 31.555 1.00 76.56 111 LEU A CA 1
ATOM 798 C C . LEU A 1 111 ? -13.867 -2.180 32.493 1.00 76.56 111 LEU A C 1
ATOM 800 O O . LEU A 1 111 ? -13.931 -2.547 33.664 1.00 76.56 111 LEU A O 1
ATOM 804 N N . THR A 1 112 ? -12.832 -1.473 32.033 1.00 79.88 112 THR A N 1
ATOM 805 C CA . THR A 1 112 ? -11.705 -1.064 32.888 1.00 79.88 112 THR A CA 1
ATOM 806 C C . THR A 1 112 ? -12.143 -0.128 34.013 1.00 79.88 112 THR A C 1
ATOM 808 O O . THR A 1 112 ? -11.613 -0.198 35.121 1.00 79.88 112 THR A O 1
ATOM 811 N N . PHE A 1 113 ? -13.167 0.694 33.774 1.00 84.94 113 PHE A N 1
ATOM 812 C CA . PHE A 1 113 ? -13.740 1.584 34.785 1.00 84.94 113 PHE A CA 1
ATOM 813 C C . PHE A 1 113 ? -14.839 0.925 35.626 1.00 84.94 113 PHE A C 1
ATOM 815 O O . PHE A 1 113 ? -15.219 1.471 36.663 1.00 84.94 113 PHE A O 1
ATOM 822 N N . ALA A 1 114 ? -15.315 -0.263 35.245 1.00 87.62 114 ALA A N 1
ATOM 823 C CA . ALA A 1 114 ? -16.391 -0.949 35.952 1.00 87.62 114 ALA A CA 1
ATOM 824 C C . ALA A 1 114 ? -15.988 -1.359 37.377 1.00 87.62 114 ALA A C 1
ATOM 826 O O . ALA A 1 114 ? -16.774 -1.179 38.303 1.00 87.62 114 ALA A O 1
ATOM 827 N N . TRP A 1 115 ? -14.760 -1.854 37.582 1.00 87.88 115 TRP A N 1
ATOM 828 C CA . TRP A 1 115 ? -14.281 -2.250 38.914 1.00 87.88 115 TRP A CA 1
ATOM 829 C C . TRP A 1 115 ? -14.104 -1.057 39.876 1.00 87.88 115 TRP A C 1
ATOM 831 O O . TRP A 1 115 ? -14.681 -1.099 40.966 1.00 87.88 115 TRP A O 1
ATOM 841 N N . PRO A 1 116 ? -13.409 0.039 39.501 1.00 90.44 116 PRO A N 1
ATOM 842 C CA . PRO A 1 116 ? -13.353 1.250 40.323 1.00 90.44 116 PRO A CA 1
ATOM 843 C C . PRO A 1 116 ? -14.736 1.830 40.641 1.00 90.44 116 PRO A C 1
ATOM 845 O O . PRO A 1 116 ? -14.989 2.225 41.779 1.00 90.44 116 PRO A O 1
ATOM 848 N N . LEU A 1 117 ? -15.645 1.852 39.659 1.00 90.88 117 LEU A N 1
ATOM 849 C CA . LEU A 1 117 ? -17.004 2.366 39.831 1.00 90.88 117 LEU A CA 1
ATOM 850 C C . LEU A 1 117 ? -17.822 1.475 40.775 1.00 90.88 117 LEU A C 1
ATOM 852 O O . LEU A 1 117 ? -18.526 1.990 41.638 1.00 90.88 117 LEU A O 1
ATOM 856 N N . LEU A 1 118 ? -17.679 0.152 40.682 1.00 92.50 118 LEU A N 1
ATOM 857 C CA . LEU A 1 118 ? -18.316 -0.797 41.595 1.00 92.50 118 LEU A CA 1
ATOM 858 C C . LEU A 1 118 ? -17.819 -0.596 43.028 1.00 92.50 118 LEU A C 1
ATOM 860 O O . LEU A 1 118 ? -18.635 -0.496 43.941 1.00 92.50 118 LEU A O 1
ATOM 864 N N . VAL A 1 119 ? -16.506 -0.471 43.235 1.00 93.56 119 VAL A N 1
ATOM 865 C CA . VAL A 1 119 ? -15.936 -0.190 44.562 1.00 93.56 119 VAL A CA 1
ATOM 866 C C . VAL A 1 119 ? -16.449 1.146 45.103 1.00 93.56 119 VAL A C 1
ATOM 868 O O . VAL A 1 119 ? -16.848 1.212 46.261 1.00 93.56 119 VAL A O 1
ATOM 871 N N . PHE A 1 120 ? -16.515 2.188 44.272 1.00 93.12 120 PHE A N 1
ATOM 872 C CA . PHE A 1 120 ? -17.065 3.491 44.653 1.00 93.12 120 PHE A CA 1
ATOM 873 C C . PHE A 1 120 ? -18.558 3.427 45.024 1.00 93.12 120 PHE A C 1
ATOM 875 O O . PHE A 1 120 ? -18.992 4.043 45.996 1.00 93.12 120 PHE A O 1
ATOM 882 N N . LEU A 1 121 ? -19.358 2.652 44.290 1.00 93.75 121 LEU A N 1
ATOM 883 C CA . LEU A 1 121 ? -20.766 2.439 44.629 1.00 93.75 121 LEU A CA 1
ATOM 884 C C . LEU A 1 121 ? -20.930 1.610 45.907 1.00 93.75 121 LEU A C 1
ATOM 886 O O . LEU A 1 121 ? -21.794 1.929 46.723 1.00 93.75 121 LEU A O 1
ATOM 890 N N . LEU A 1 122 ? -20.094 0.589 46.119 1.00 92.94 122 LEU A N 1
ATOM 891 C CA . LEU A 1 122 ? -20.101 -0.205 47.348 1.00 92.94 122 LEU A CA 1
ATOM 892 C C . LEU A 1 122 ? -19.704 0.633 48.565 1.00 92.94 122 LEU A C 1
ATOM 894 O O . LEU A 1 122 ? -20.351 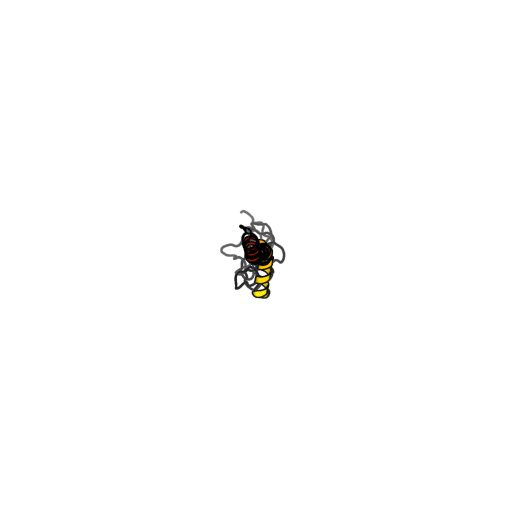0.516 49.601 1.00 92.94 122 LEU A O 1
ATOM 898 N N . THR A 1 123 ? -18.698 1.504 48.454 1.00 91.62 123 THR A N 1
ATOM 899 C CA . THR A 1 123 ? -18.297 2.393 49.556 1.00 91.62 123 THR A CA 1
ATOM 900 C C . THR A 1 123 ? -19.368 3.440 49.850 1.00 91.62 123 THR A C 1
ATOM 902 O O . THR A 1 123 ? -19.682 3.687 51.012 1.00 91.62 123 THR A O 1
ATOM 905 N N . LEU A 1 124 ? -20.009 4.011 48.825 1.00 90.50 124 LEU A N 1
ATOM 906 C CA . LEU A 1 124 ? -21.168 4.884 49.025 1.00 90.50 124 LEU A CA 1
ATOM 907 C C . LEU A 1 124 ? -22.325 4.149 49.709 1.00 90.50 124 LEU A C 1
ATOM 909 O O . LEU A 1 124 ? -22.977 4.713 50.590 1.00 90.50 124 LEU A O 1
ATOM 913 N N . PHE A 1 125 ? -22.581 2.899 49.325 1.00 90.69 125 PHE A N 1
ATOM 914 C CA . PHE A 1 125 ? -23.642 2.087 49.907 1.00 90.69 125 PHE A CA 1
ATOM 915 C C . PHE A 1 125 ? -23.366 1.743 51.376 1.00 90.69 125 PHE A C 1
ATOM 917 O O . PHE A 1 125 ? -24.247 1.938 52.213 1.00 90.69 125 PHE A O 1
ATOM 924 N N . THR A 1 126 ? -22.147 1.323 51.729 1.00 89.62 126 THR A N 1
ATOM 925 C CA . THR A 1 126 ? -21.779 1.041 53.129 1.00 89.62 126 THR A CA 1
ATOM 926 C C . THR A 1 126 ? -21.812 2.297 54.000 1.00 89.62 126 THR A C 1
ATOM 928 O O . THR A 1 126 ? -22.322 2.242 55.118 1.00 89.62 126 THR A O 1
ATOM 931 N N . VAL A 1 127 ? -21.374 3.453 53.484 1.00 86.12 127 VAL A N 1
ATOM 932 C CA . VAL A 1 127 ? -21.476 4.744 54.192 1.00 86.12 127 VAL A CA 1
ATOM 933 C C . VAL A 1 127 ? -22.940 5.148 54.408 1.00 86.12 127 VAL A C 1
ATOM 935 O O . VAL A 1 127 ? -23.313 5.579 55.501 1.00 86.12 127 VAL A O 1
ATOM 938 N N . ARG A 1 128 ? -23.806 4.977 53.400 1.00 80.50 128 ARG A N 1
ATOM 939 C CA . ARG A 1 128 ? -25.248 5.263 53.519 1.00 80.50 128 ARG A CA 1
ATOM 940 C C . ARG A 1 128 ? -25.962 4.320 54.488 1.00 80.50 128 ARG A C 1
ATOM 942 O O . ARG A 1 128 ? -26.871 4.774 55.181 1.00 80.50 128 ARG A O 1
ATOM 949 N N . LEU A 1 129 ? -25.560 3.050 54.557 1.00 71.56 129 LEU A N 1
ATOM 950 C CA . LEU A 1 129 ? -26.070 2.096 55.546 1.00 71.56 129 LEU A CA 1
ATOM 951 C C . LEU A 1 129 ? -25.609 2.452 56.965 1.00 71.56 129 LEU A C 1
ATOM 953 O O . LEU A 1 129 ? -26.437 2.519 57.870 1.00 71.56 129 LEU A O 1
ATOM 957 N N . SER A 1 130 ? -24.332 2.792 57.147 1.00 64.38 130 SER A N 1
ATOM 958 C CA . SER A 1 130 ? -23.786 3.182 58.453 1.00 64.38 130 SER A CA 1
ATOM 959 C C . SER A 1 130 ? -24.390 4.494 58.977 1.00 64.38 130 SER A C 1
ATOM 961 O O . SER A 1 130 ? -24.690 4.609 60.163 1.00 64.38 130 SER A O 1
ATOM 963 N N . SER A 1 131 ? -24.710 5.452 58.097 1.00 59.31 131 SER A N 1
ATOM 964 C CA . SER A 1 131 ? -25.455 6.660 58.486 1.00 59.31 131 SER A CA 1
ATOM 965 C C . SER A 1 131 ? -26.877 6.363 58.982 1.00 59.31 131 SER A C 1
ATOM 967 O O . SER A 1 131 ? -27.436 7.191 59.699 1.00 59.31 131 SER A O 1
ATOM 969 N N . LYS A 1 132 ? -27.467 5.220 58.607 1.00 53.56 132 LYS A N 1
ATOM 970 C CA . LYS A 1 132 ? -28.797 4.787 59.061 1.00 53.56 132 LYS A CA 1
ATOM 971 C C . LYS A 1 132 ? -28.742 4.098 60.430 1.00 53.56 132 LYS A C 1
ATOM 973 O O . LYS A 1 132 ? -29.684 4.221 61.204 1.00 53.56 132 LYS A O 1
ATOM 978 N N . GLU A 1 133 ? -27.631 3.435 60.750 1.00 54.28 133 GLU A N 1
ATOM 979 C CA . GLU A 1 133 ? -27.391 2.801 62.056 1.00 54.28 133 GLU A CA 1
ATOM 980 C C . GLU A 1 133 ? -26.841 3.789 63.101 1.00 54.28 133 GLU A C 1
ATOM 982 O O . GLU A 1 133 ? -27.205 3.718 64.274 1.00 54.28 133 GLU A O 1
ATOM 987 N N . GLY A 1 134 ? -26.060 4.791 62.684 1.00 50.41 134 GLY A N 1
ATOM 988 C CA . GLY A 1 134 ? -25.533 5.836 63.570 1.00 50.41 134 GLY A CA 1
ATOM 989 C C . GLY A 1 134 ? -26.603 6.748 64.182 1.00 50.41 134 GLY A C 1
ATOM 990 O O . GLY A 1 134 ? -26.366 7.355 65.223 1.00 50.41 134 GLY A O 1
ATOM 991 N N . THR A 1 135 ? -27.802 6.829 63.594 1.00 47.91 135 THR A N 1
ATOM 992 C CA . THR A 1 135 ? -28.941 7.524 64.226 1.00 47.91 135 THR A CA 1
ATOM 993 C C . THR A 1 135 ? -29.661 6.647 65.255 1.00 47.91 135 THR A C 1
ATOM 995 O O . THR A 1 135 ? -30.361 7.175 66.110 1.00 47.91 135 THR A O 1
ATOM 998 N N . ALA A 1 136 ? -29.499 5.320 65.197 1.00 50.12 136 ALA A N 1
ATOM 999 C CA . ALA A 1 136 ? -30.143 4.396 66.127 1.00 50.12 136 ALA A CA 1
ATOM 1000 C C . ALA A 1 136 ? -29.326 4.210 67.417 1.00 50.12 136 ALA A C 1
ATOM 1002 O O . ALA A 1 136 ? -29.909 4.230 68.497 1.00 50.12 136 ALA A O 1
ATOM 1003 N N . SER A 1 137 ? -27.992 4.103 67.337 1.00 49.31 137 SER A N 1
ATOM 1004 C CA . SER A 1 137 ? -27.153 3.912 68.536 1.00 49.31 137 SER A CA 1
ATOM 1005 C C . SER A 1 137 ? -27.083 5.158 69.430 1.00 49.31 137 SER A C 1
ATOM 1007 O O . SER A 1 137 ? -27.223 5.040 70.643 1.00 49.31 137 SER A O 1
ATOM 1009 N N . ASN A 1 138 ? -27.014 6.362 68.845 1.00 48.91 138 ASN A N 1
ATOM 1010 C CA . ASN A 1 138 ? -26.988 7.619 69.613 1.00 48.91 138 ASN A CA 1
ATOM 1011 C C . ASN A 1 138 ? -28.310 7.940 70.348 1.00 48.91 138 ASN A C 1
ATOM 1013 O O . ASN A 1 138 ? -28.333 8.831 71.187 1.00 48.91 138 ASN A O 1
ATOM 1017 N N . VAL A 1 139 ? -29.414 7.237 70.057 1.00 53.88 139 VAL A N 1
ATOM 1018 C CA . VAL A 1 139 ? -30.700 7.399 70.772 1.00 53.88 139 VAL A CA 1
ATOM 1019 C C . VAL A 1 139 ? -30.820 6.435 71.960 1.00 53.88 139 VAL A C 1
ATOM 1021 O O . VAL A 1 139 ? -31.621 6.669 72.865 1.00 53.88 139 VAL A O 1
ATOM 1024 N N . VAL A 1 140 ? -30.038 5.350 71.988 1.00 52.94 140 VAL A N 1
ATOM 1025 C CA . VAL A 1 140 ? -30.092 4.357 73.074 1.00 52.94 140 VAL A CA 1
ATOM 1026 C C . VAL A 1 140 ? -29.223 4.781 74.260 1.00 52.94 140 VAL A C 1
ATOM 1028 O O . VAL A 1 140 ? -29.648 4.611 75.401 1.00 52.94 140 VAL A O 1
ATOM 1031 N N . GLU A 1 141 ? -28.066 5.403 74.018 1.00 51.44 141 GLU A N 1
ATOM 1032 C CA . GLU A 1 141 ? -27.208 5.923 75.097 1.00 51.44 141 GLU A CA 1
ATOM 1033 C C . GLU A 1 141 ? -27.801 7.149 75.810 1.00 51.44 141 GLU A C 1
ATOM 1035 O O . GLU A 1 141 ? -27.606 7.294 77.014 1.00 51.44 141 GLU A O 1
ATOM 1040 N N . ASP A 1 142 ? -28.629 7.953 75.133 1.00 51.19 142 ASP A N 1
ATOM 1041 C CA . ASP A 1 142 ? -29.295 9.120 75.741 1.00 51.19 142 ASP A CA 1
ATOM 1042 C C . ASP A 1 142 ? -30.557 8.749 76.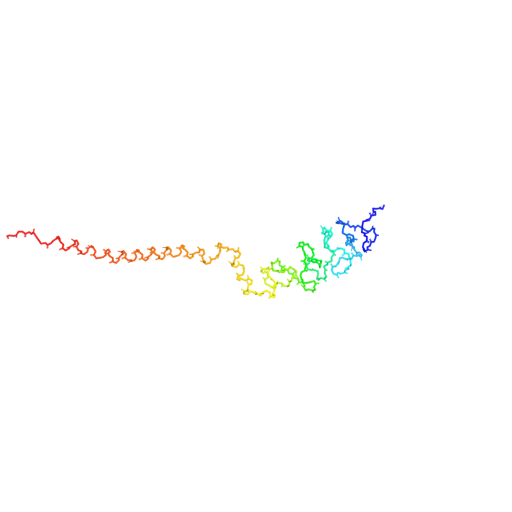556 1.00 51.19 142 ASP A C 1
ATOM 1044 O O . ASP A 1 142 ? -31.119 9.571 77.274 1.00 51.19 142 ASP A O 1
ATOM 1048 N N . LYS A 1 143 ? -31.011 7.484 76.493 1.00 51.91 143 LYS A N 1
ATOM 1049 C CA . LYS A 1 143 ? -32.154 6.979 77.282 1.00 51.91 143 LYS A CA 1
ATOM 1050 C C . LYS A 1 143 ? -31.775 6.234 78.563 1.00 51.91 143 LYS A C 1
ATOM 1052 O O . LYS A 1 143 ? -32.674 5.880 79.322 1.00 51.91 143 LYS A O 1
ATOM 1057 N N . LEU A 1 144 ? -30.488 5.989 78.820 1.00 52.00 144 LEU A N 1
ATOM 1058 C CA . LEU A 1 144 ? -30.028 5.268 80.019 1.00 52.00 144 LEU A CA 1
ATOM 1059 C C . LEU A 1 144 ? -29.353 6.169 81.069 1.00 52.00 144 LEU A C 1
ATOM 1061 O O . LEU A 1 144 ? -28.971 5.678 82.129 1.00 52.00 144 LEU A O 1
ATOM 1065 N N . VAL A 1 145 ? -29.259 7.481 80.827 1.00 55.31 145 VAL A N 1
ATOM 1066 C CA . VAL A 1 145 ? -28.719 8.472 81.778 1.00 55.31 145 VAL A CA 1
ATOM 1067 C C . VAL A 1 145 ? -29.812 9.479 82.139 1.00 55.31 145 VAL A C 1
ATOM 1069 O O . VAL A 1 145 ? -29.758 10.650 81.782 1.00 55.31 145 VAL A O 1
ATOM 1072 N N . GLY A 1 146 ? -30.865 9.020 82.813 1.00 52.06 146 GLY A N 1
ATOM 1073 C CA . GLY A 1 146 ? -31.962 9.915 83.165 1.00 52.06 146 GLY A CA 1
ATOM 1074 C C . GLY A 1 146 ? -33.061 9.296 84.007 1.00 52.06 146 GLY A C 1
ATOM 1075 O O . GLY A 1 146 ? -34.213 9.477 83.659 1.00 52.06 146 GLY A O 1
ATOM 1076 N N . GLU A 1 147 ? -32.725 8.565 85.074 1.00 51.72 147 GLU A N 1
ATOM 1077 C CA . GLU A 1 147 ? -33.570 8.452 86.277 1.00 51.72 147 GLU A CA 1
ATOM 1078 C C . GLU A 1 147 ? -32.793 7.718 87.381 1.00 51.72 147 GLU A C 1
ATOM 1080 O O . GLU A 1 147 ? -32.573 6.511 87.326 1.00 51.72 147 GLU A O 1
ATOM 1085 N N . GLY A 1 148 ? -32.309 8.466 88.373 1.00 48.06 148 GLY A N 1
ATOM 1086 C CA . GLY A 1 148 ? -31.521 7.917 89.478 1.00 48.06 148 GLY A CA 1
ATOM 1087 C C . GLY A 1 148 ? -31.012 8.982 90.444 1.00 48.06 148 GLY A C 1
ATOM 1088 O O . GLY A 1 148 ? -29.818 9.023 90.725 1.00 48.06 148 GLY A O 1
ATOM 1089 N N . GLY A 1 149 ? -31.901 9.864 90.914 1.00 39.72 149 GLY A N 1
ATOM 1090 C CA . GLY A 1 149 ? -31.621 10.866 91.945 1.00 39.72 149 GLY A CA 1
ATOM 1091 C C . GLY A 1 149 ? -32.761 10.951 92.964 1.00 39.72 149 GLY A C 1
ATOM 1092 O O . GLY A 1 149 ? -33.833 11.431 92.624 1.00 39.72 149 GLY A O 1
ATOM 1093 N N . GLU A 1 150 ? -32.473 10.453 94.172 1.00 38.31 150 GLU A N 1
ATOM 1094 C CA . GLU A 1 150 ? -33.035 10.779 95.501 1.00 38.31 150 GLU A CA 1
ATOM 1095 C C . GLU A 1 150 ? -34.568 10.816 95.701 1.00 38.31 150 GLU A C 1
ATOM 1097 O O . GLU A 1 150 ? -35.226 11.796 95.362 1.00 38.31 150 GLU A O 1
ATOM 1102 N N . PHE A 1 151 ? -35.119 9.803 96.388 1.00 38.56 151 PHE A N 1
ATOM 1103 C CA . PHE A 1 151 ? -35.540 9.866 97.807 1.00 38.56 151 PHE A CA 1
ATOM 1104 C C . PHE A 1 151 ? -35.989 8.486 98.318 1.00 38.56 151 PHE A C 1
ATOM 1106 O O . PHE A 1 151 ? -36.605 7.733 97.532 1.00 38.56 151 PHE A O 1
#

Radius of gyration: 35.49 Å; chains: 1; bounding box: 63×22×119 Å

pLDDT: mean 83.67, std 15.39, range [38.31, 95.75]

Foldseek 3Di:
DQQAQADPPDGRANQQCNLRFHADDPVAHAPPVHQGAPCSNDSQARYQHCPLQAGCRCDDQRHAPPRNAAPPARDPGHRAHDPPPLNHHCVCPDVNSVVVVLVVDVCPHVVVCPVVVVVVVVVVVVVVVVVVVVVVVVVVVVVPPDDDDDD